Protein AF-A0A939UMY8-F1 (afdb_monomer_lite)

Foldseek 3Di:
DVPVVVVVVVVVVVVLVVLVVVQWDQDPNDTDGDLVSVCVNVVHDSVVSVVVVVPDD

pLDDT: mean 87.83, std 8.79, range [57.16, 96.06]

Structure (mmCIF, N/CA/C/O backbone):
data_AF-A0A939UMY8-F1
#
_entry.id   AF-A0A939UMY8-F1
#
loop_
_atom_site.group_PDB
_atom_site.id
_atom_site.type_symbol
_atom_site.label_atom_id
_atom_site.label_alt_id
_atom_site.label_comp_id
_atom_site.label_asym_id
_atom_site.label_entity_id
_atom_site.label_seq_id
_atom_site.pdbx_PDB_ins_code
_atom_site.Cartn_x
_atom_site.Cartn_y
_atom_site.Cartn_z
_atom_site.occupancy
_atom_site.B_iso_or_equiv
_atom_site.auth_seq_id
_atom_site.auth_comp_id
_atom_site.auth_asym_id
_atom_site.auth_atom_id
_atom_site.pdbx_PDB_model_num
ATOM 1 N N . MET A 1 1 ? 12.759 19.628 25.508 1.00 57.16 1 MET A N 1
ATOM 2 C CA . MET A 1 1 ? 12.861 19.666 24.027 1.00 57.16 1 MET A CA 1
ATOM 3 C C . MET A 1 1 ? 12.328 18.415 23.302 1.00 57.16 1 MET A C 1
ATOM 5 O O . MET A 1 1 ? 11.807 18.567 22.209 1.00 57.16 1 MET A O 1
ATOM 9 N N . LYS A 1 2 ? 12.370 17.195 23.873 1.00 60.31 2 LYS A N 1
ATOM 10 C CA . LYS A 1 2 ? 11.943 15.951 23.176 1.00 60.31 2 LYS A CA 1
ATOM 11 C C . LYS A 1 2 ? 10.416 15.744 22.998 1.00 60.31 2 LYS A C 1
ATOM 13 O O . LYS A 1 2 ? 10.008 14.998 22.114 1.00 60.31 2 LYS A O 1
ATOM 18 N N . LYS A 1 3 ? 9.558 16.397 23.800 1.00 60.19 3 LYS A N 1
ATOM 19 C CA . LYS A 1 3 ? 8.091 16.163 23.805 1.00 60.19 3 LYS A CA 1
ATOM 20 C C . LYS A 1 3 ? 7.368 16.641 22.528 1.00 60.19 3 LYS A C 1
ATOM 22 O O . LYS A 1 3 ? 6.459 15.959 22.066 1.00 60.19 3 LYS A O 1
ATOM 27 N N . ASN A 1 4 ? 7.813 17.738 21.908 1.00 66.38 4 ASN A N 1
ATOM 28 C CA . ASN A 1 4 ? 7.170 18.283 20.699 1.00 66.38 4 ASN A CA 1
ATOM 29 C C . ASN A 1 4 ? 7.470 17.452 19.439 1.00 66.38 4 ASN A C 1
ATOM 31 O O . ASN A 1 4 ? 6.620 17.325 18.562 1.00 66.38 4 ASN A O 1
ATOM 35 N N . GLN A 1 5 ? 8.647 16.824 19.374 1.00 71.56 5 GLN A N 1
ATOM 36 C CA . GLN A 1 5 ? 9.038 15.964 18.251 1.00 71.56 5 GLN A CA 1
ATOM 37 C C . GLN A 1 5 ? 8.239 14.650 18.227 1.00 71.56 5 GLN A C 1
ATOM 39 O O . GLN A 1 5 ? 7.858 14.175 17.158 1.00 71.56 5 GLN A O 1
ATOM 44 N N . LEU A 1 6 ? 7.923 14.085 19.400 1.00 74.50 6 LEU A N 1
ATOM 45 C CA . LEU A 1 6 ? 7.124 12.860 19.505 1.00 74.50 6 LEU A CA 1
ATOM 46 C C . LEU A 1 6 ? 5.673 13.076 19.044 1.00 74.50 6 LEU A C 1
ATOM 48 O O . LEU A 1 6 ? 5.120 12.240 18.330 1.00 74.50 6 LEU A O 1
ATOM 52 N N . ALA A 1 7 ? 5.073 14.217 19.399 1.00 81.75 7 ALA A N 1
ATOM 53 C CA . ALA A 1 7 ? 3.729 14.586 18.958 1.00 81.75 7 ALA A CA 1
ATOM 54 C C . ALA A 1 7 ? 3.660 14.804 17.435 1.00 81.75 7 ALA A C 1
ATOM 56 O O . ALA A 1 7 ? 2.739 14.311 16.781 1.00 81.75 7 ALA A O 1
ATOM 57 N N . ALA A 1 8 ? 4.669 15.466 16.856 1.00 84.00 8 ALA A N 1
ATOM 58 C CA . ALA A 1 8 ? 4.781 15.641 15.409 1.00 84.00 8 ALA A CA 1
ATOM 59 C C . ALA A 1 8 ? 4.926 14.294 14.679 1.00 84.00 8 ALA A C 1
ATOM 61 O O . ALA A 1 8 ? 4.188 14.029 13.732 1.00 84.00 8 ALA A O 1
ATOM 62 N N . LYS A 1 9 ? 5.787 13.392 15.174 1.00 86.12 9 LYS A N 1
ATOM 63 C CA . LYS A 1 9 ? 5.960 12.045 14.604 1.00 86.12 9 LYS A CA 1
ATOM 64 C C . LYS A 1 9 ? 4.666 11.225 14.658 1.00 86.12 9 LYS A C 1
ATOM 66 O O . LYS A 1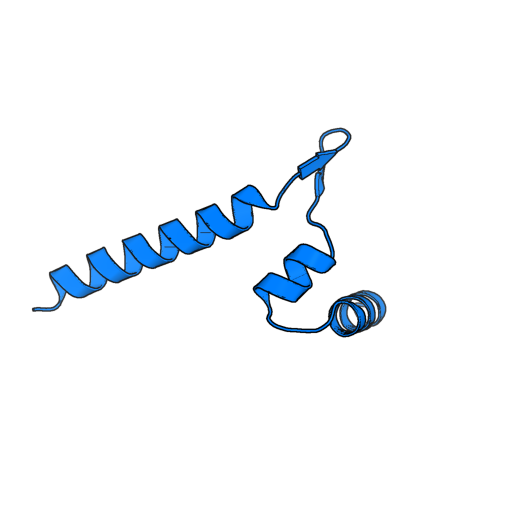 9 ? 4.323 10.564 13.680 1.00 86.12 9 LYS A O 1
ATOM 71 N N . LYS A 1 10 ? 3.912 11.307 15.762 1.00 89.06 10 LYS A N 1
ATOM 72 C CA . LYS A 1 10 ? 2.603 10.645 15.905 1.00 89.06 10 LYS A CA 1
ATOM 73 C C . LYS A 1 10 ? 1.575 11.188 14.908 1.00 89.06 10 LYS A C 1
ATOM 75 O O . LYS A 1 10 ? 0.818 10.409 14.332 1.00 89.06 10 LYS A O 1
ATOM 80 N N . LYS A 1 11 ? 1.574 12.503 14.662 1.00 89.75 11 LYS A N 1
ATOM 81 C CA . LYS A 1 11 ? 0.714 13.138 13.653 1.00 89.75 11 LYS A CA 1
ATOM 82 C C . LYS A 1 11 ? 1.055 12.657 12.241 1.00 89.75 11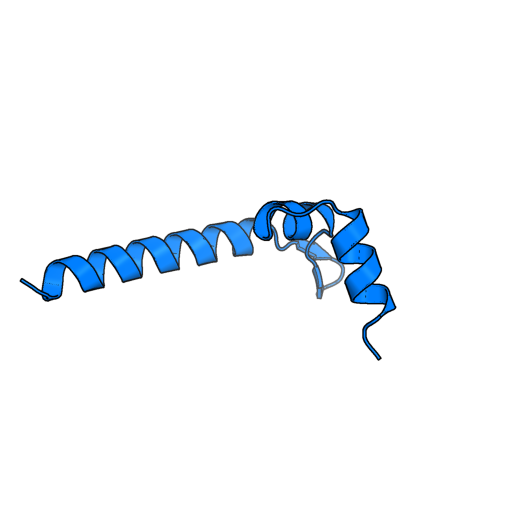 LYS A C 1
ATOM 84 O O . LYS A 1 11 ? 0.149 12.271 11.510 1.00 89.75 11 LYS A O 1
ATOM 89 N N . THR A 1 12 ? 2.339 12.617 11.884 1.00 90.62 12 THR A N 1
ATOM 90 C CA . THR A 1 12 ? 2.795 12.111 10.579 1.00 90.62 12 THR A CA 1
ATOM 91 C C . THR A 1 12 ? 2.430 10.642 10.386 1.00 90.62 12 THR A C 1
ATOM 93 O O . THR A 1 12 ? 1.897 10.279 9.342 1.00 90.62 12 THR A O 1
ATOM 96 N N . LEU A 1 13 ? 2.642 9.805 11.406 1.00 91.19 13 LEU A N 1
ATOM 97 C CA . LEU A 1 13 ? 2.268 8.391 11.355 1.00 91.19 13 LEU A CA 1
ATOM 98 C C . LEU A 1 13 ? 0.754 8.210 11.180 1.00 91.19 13 LEU A C 1
ATOM 100 O O . LEU A 1 13 ? 0.318 7.408 10.362 1.00 91.19 13 LEU A O 1
ATOM 104 N N . SER A 1 14 ? -0.055 8.994 11.898 1.00 93.19 14 SER A N 1
ATOM 105 C CA . SER A 1 14 ? -1.512 8.977 11.735 1.00 93.19 14 SER A CA 1
ATOM 106 C C . SER A 1 14 ? -1.941 9.392 10.326 1.00 93.19 14 SER A C 1
ATOM 108 O O . SER A 1 14 ? -2.853 8.788 9.766 1.00 93.19 14 SER A O 1
ATOM 110 N N . LEU A 1 15 ? -1.281 10.392 9.737 1.00 91.56 15 LEU A N 1
ATOM 111 C CA . LEU A 1 15 ? -1.566 10.837 8.375 1.00 91.56 15 LEU A CA 1
ATOM 112 C C . LEU A 1 15 ? -1.216 9.761 7.335 1.00 91.56 15 LEU A C 1
ATOM 114 O O . LEU A 1 15 ? -1.998 9.527 6.417 1.00 91.56 15 LEU A O 1
ATOM 118 N N . LEU A 1 16 ? -0.084 9.074 7.510 1.00 89.19 16 LEU A N 1
ATOM 119 C CA . LEU A 1 16 ? 0.325 7.938 6.677 1.00 89.19 16 LEU A CA 1
ATOM 120 C C . LEU A 1 16 ? -0.698 6.801 6.723 1.00 89.19 16 LEU A C 1
ATOM 122 O O . LEU A 1 16 ? -1.127 6.327 5.676 1.00 89.19 16 LEU A O 1
ATOM 126 N N . ILE A 1 17 ? -1.138 6.417 7.924 1.00 91.44 17 ILE A N 1
ATOM 127 C CA . ILE A 1 17 ? -2.155 5.371 8.100 1.00 91.44 17 ILE A CA 1
ATOM 128 C C . ILE A 1 17 ? -3.442 5.750 7.362 1.00 91.44 17 ILE A C 1
ATOM 130 O O . ILE A 1 17 ? -3.975 4.934 6.615 1.00 91.44 17 ILE A O 1
ATOM 134 N N . LYS A 1 18 ? -3.901 7.001 7.493 1.00 92.44 18 LYS A N 1
ATOM 135 C CA . LYS A 1 18 ? -5.091 7.484 6.776 1.00 92.44 18 LYS A CA 1
ATOM 136 C C . LYS A 1 18 ? -4.932 7.413 5.255 1.00 92.44 18 LYS A C 1
ATOM 138 O O . LYS A 1 18 ? -5.884 7.041 4.579 1.00 92.44 18 LYS A O 1
ATOM 143 N N . LYS A 1 19 ? -3.744 7.730 4.724 1.00 90.44 19 LYS A N 1
ATOM 144 C CA . LYS A 1 19 ? -3.452 7.664 3.279 1.00 90.44 19 LYS A CA 1
ATOM 145 C C . LYS A 1 19 ? -3.523 6.233 2.735 1.00 90.44 19 LYS A C 1
ATOM 147 O O . LYS A 1 19 ? -3.944 6.039 1.600 1.00 90.44 19 LYS A O 1
ATOM 152 N N . VAL A 1 20 ? -3.102 5.244 3.523 1.00 91.50 20 VAL A N 1
ATOM 153 C CA . VAL A 1 20 ? -3.227 3.826 3.147 1.00 91.50 20 VAL A CA 1
ATOM 154 C C . VAL A 1 20 ? -4.681 3.374 3.267 1.00 91.50 20 VAL A C 1
ATOM 156 O O . VAL A 1 20 ? -5.212 2.780 2.338 1.00 91.50 20 VAL A O 1
ATOM 159 N N . GLN A 1 21 ? -5.357 3.715 4.368 1.00 92.56 21 GLN A N 1
ATOM 160 C CA . GLN A 1 21 ? -6.759 3.350 4.594 1.00 92.56 21 GLN A CA 1
ATOM 161 C C . GLN A 1 21 ? -7.697 3.870 3.501 1.00 92.56 21 GLN A C 1
ATOM 163 O O . GLN A 1 21 ? -8.612 3.156 3.111 1.00 92.56 21 GLN A O 1
ATOM 168 N N . SER A 1 22 ? -7.459 5.072 2.962 1.00 93.62 22 SER A N 1
ATOM 169 C CA . SER A 1 22 ? -8.275 5.627 1.874 1.00 93.62 22 SER A CA 1
ATOM 170 C C . SER A 1 22 ? -8.146 4.880 0.540 1.00 93.62 22 SER A C 1
ATOM 172 O O . SER A 1 22 ? -8.898 5.180 -0.379 1.00 93.62 22 SER A O 1
ATOM 174 N N . ARG A 1 23 ? -7.180 3.960 0.415 1.00 93.94 23 ARG A N 1
ATOM 175 C CA . ARG A 1 23 ? -6.927 3.141 -0.785 1.00 93.94 23 ARG A CA 1
ATOM 176 C C . ARG A 1 23 ? -7.403 1.694 -0.625 1.00 93.94 23 ARG A C 1
ATOM 178 O O . ARG A 1 23 ? -7.244 0.892 -1.537 1.00 93.94 23 ARG A O 1
ATOM 185 N N . ILE A 1 24 ? -7.954 1.346 0.540 1.00 95.38 24 ILE A N 1
ATOM 186 C CA . ILE A 1 24 ? -8.523 0.024 0.800 1.00 95.38 24 ILE A CA 1
ATOM 187 C C . ILE A 1 24 ? -10.002 0.053 0.422 1.00 95.38 24 ILE A C 1
ATOM 189 O O . ILE A 1 24 ? -10.781 0.851 0.943 1.00 95.38 24 ILE A O 1
ATOM 193 N N . PHE A 1 25 ? -10.384 -0.850 -0.467 1.00 95.19 25 PHE A N 1
ATOM 194 C CA . PHE A 1 25 ? -11.745 -1.063 -0.930 1.00 95.19 25 PHE A CA 1
ATOM 195 C C . PHE A 1 25 ? -12.345 -2.286 -0.244 1.00 95.19 2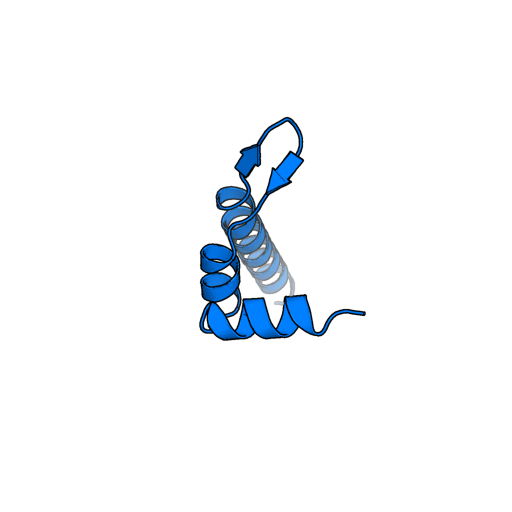5 PHE A C 1
ATOM 197 O O . PHE A 1 25 ? -11.642 -3.259 0.017 1.00 95.19 25 PHE A O 1
ATOM 204 N N . SER A 1 26 ? -13.654 -2.267 -0.000 1.00 96.06 26 SER A N 1
ATOM 205 C CA . SER A 1 26 ? -14.383 -3.461 0.425 1.00 96.06 26 SER A CA 1
ATOM 206 C C . SER A 1 26 ? -15.087 -4.077 -0.779 1.00 96.06 26 SER A C 1
ATOM 208 O O . SER A 1 26 ? -15.965 -3.454 -1.377 1.00 96.06 26 SER A O 1
ATOM 210 N N . ILE A 1 27 ? -14.690 -5.289 -1.160 1.00 95.12 27 ILE A N 1
ATOM 211 C CA . ILE A 1 27 ? -15.258 -6.024 -2.293 1.00 95.12 27 ILE A CA 1
ATOM 212 C C . ILE A 1 27 ? -15.660 -7.405 -1.793 1.00 95.12 27 ILE A C 1
ATOM 214 O O . ILE A 1 27 ? -14.821 -8.171 -1.336 1.00 95.12 27 ILE A O 1
ATOM 218 N N . ARG A 1 28 ? -16.956 -7.735 -1.888 1.00 95.50 28 ARG A N 1
ATOM 219 C CA . ARG A 1 28 ? -17.510 -9.034 -1.448 1.00 95.50 28 ARG A CA 1
ATOM 220 C C . ARG A 1 28 ? -17.188 -9.382 0.018 1.00 95.50 28 ARG A C 1
ATOM 222 O O . ARG A 1 28 ? -17.065 -10.551 0.352 1.00 95.50 28 ARG A O 1
ATOM 229 N N . 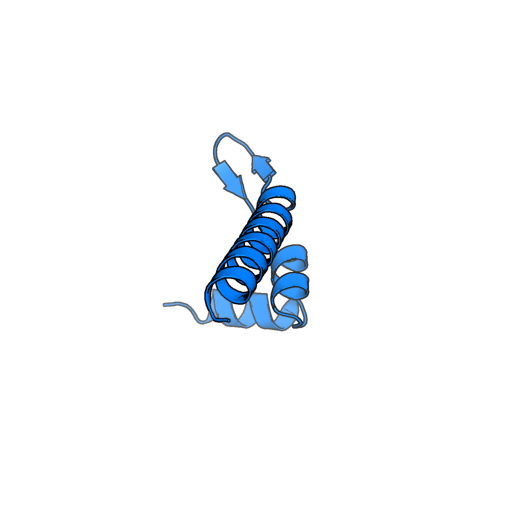GLY A 1 29 ? -17.074 -8.371 0.880 1.00 95.31 29 GLY A N 1
ATOM 230 C CA . GLY A 1 29 ? -16.725 -8.544 2.294 1.00 95.31 29 GLY A CA 1
ATOM 231 C C . GLY A 1 29 ? -15.221 -8.584 2.577 1.00 95.31 29 GLY A C 1
ATOM 232 O O . GLY A 1 29 ? -14.838 -8.560 3.740 1.00 95.31 29 GLY A O 1
ATOM 233 N N . GLU A 1 30 ? -14.379 -8.559 1.543 1.00 95.81 30 GLU A N 1
ATOM 234 C CA . GLU A 1 30 ? -12.923 -8.584 1.674 1.00 95.81 30 GLU A CA 1
ATOM 235 C C . GLU A 1 30 ? -12.314 -7.194 1.486 1.00 95.81 30 GLU A C 1
ATOM 237 O O . GLU A 1 30 ? -12.798 -6.387 0.688 1.00 95.81 30 GLU A O 1
ATOM 242 N N . ASN A 1 31 ? -11.228 -6.921 2.211 1.00 95.81 31 ASN A N 1
ATOM 243 C CA . ASN A 1 31 ? -10.446 -5.697 2.057 1.00 95.81 31 ASN A CA 1
ATOM 244 C C . ASN A 1 31 ? -9.410 -5.880 0.945 1.00 95.81 31 ASN A C 1
ATOM 246 O O . ASN A 1 31 ? -8.515 -6.716 1.050 1.00 95.81 31 ASN A O 1
ATOM 250 N N . VAL A 1 32 ? -9.512 -5.068 -0.102 1.00 94.62 32 VAL A N 1
ATOM 251 C CA . VAL A 1 32 ? -8.685 -5.143 -1.308 1.00 94.62 32 VAL A CA 1
ATOM 252 C C . VAL A 1 32 ? -7.970 -3.813 -1.517 1.00 94.62 32 VAL A C 1
ATOM 254 O O . VAL A 1 32 ? -8.562 -2.754 -1.341 1.00 94.62 32 VAL A O 1
ATOM 257 N N . ILE A 1 33 ? -6.704 -3.856 -1.924 1.00 94.00 33 ILE A N 1
ATOM 258 C CA . ILE A 1 33 ? -5.954 -2.688 -2.401 1.00 94.00 33 ILE A CA 1
ATOM 259 C C . ILE A 1 33 ? -5.500 -2.952 -3.835 1.00 94.00 33 ILE A C 1
ATOM 261 O O . ILE A 1 33 ? -5.129 -4.080 -4.166 1.00 94.00 33 ILE A O 1
ATOM 265 N N . LEU A 1 34 ? -5.556 -1.934 -4.692 1.00 90.75 34 LEU A N 1
ATOM 266 C CA . LEU A 1 34 ? -5.113 -2.064 -6.078 1.00 90.75 34 LEU A CA 1
ATOM 267 C C . LEU A 1 34 ? -3.584 -2.075 -6.150 1.00 90.75 34 LEU A C 1
ATOM 269 O O . LEU A 1 34 ? -2.901 -1.354 -5.423 1.00 90.75 34 LEU A O 1
ATOM 273 N N . ASP A 1 35 ? -3.032 -2.860 -7.068 1.00 85.81 35 ASP A N 1
ATOM 274 C CA . ASP A 1 35 ? -1.590 -2.929 -7.314 1.00 85.81 35 ASP A CA 1
ATOM 275 C C . ASP A 1 35 ? -0.999 -1.570 -7.729 1.00 85.81 35 ASP A C 1
ATOM 277 O O . ASP A 1 35 ? 0.114 -1.242 -7.324 1.00 85.81 35 ASP A O 1
ATOM 281 N N . ALA A 1 36 ? -1.757 -0.745 -8.458 1.00 89.38 36 ALA A N 1
ATOM 282 C CA . ALA A 1 36 ? -1.395 0.635 -8.787 1.00 89.38 36 ALA A CA 1
ATOM 283 C C . ALA A 1 36 ? -1.260 1.533 -7.542 1.00 89.38 36 ALA A C 1
ATOM 285 O O . ALA A 1 36 ? -0.313 2.315 -7.443 1.00 89.38 36 ALA A O 1
ATOM 286 N N . ASP A 1 37 ? -2.163 1.390 -6.569 1.00 91.19 37 ASP A N 1
ATOM 287 C CA . ASP A 1 37 ? -2.096 2.121 -5.300 1.00 91.19 37 ASP A CA 1
ATOM 288 C C . ASP A 1 37 ? -0.879 1.689 -4.478 1.00 91.19 37 ASP A C 1
ATOM 290 O O . ASP A 1 37 ? -0.177 2.524 -3.906 1.00 91.19 37 ASP A O 1
ATOM 294 N N . VAL A 1 38 ? -0.595 0.384 -4.447 1.00 89.38 38 VAL A N 1
ATOM 295 C CA . VAL A 1 38 ? 0.608 -0.162 -3.806 1.00 89.38 38 VAL A CA 1
ATOM 296 C C . VAL A 1 38 ? 1.864 0.375 -4.496 1.00 89.38 38 VAL A C 1
ATOM 298 O O . VAL A 1 38 ? 2.769 0.865 -3.826 1.00 89.38 38 VAL A O 1
ATOM 301 N N . ALA A 1 39 ? 1.909 0.353 -5.826 1.00 91.00 39 ALA A N 1
ATOM 302 C CA . ALA A 1 39 ? 3.022 0.867 -6.614 1.00 91.00 39 ALA A CA 1
ATOM 303 C C . ALA A 1 39 ? 3.318 2.346 -6.293 1.00 91.00 39 ALA A C 1
ATOM 305 O O . ALA A 1 39 ? 4.464 2.695 -6.005 1.00 91.00 39 ALA A O 1
ATOM 306 N N . GLU A 1 40 ? 2.284 3.194 -6.220 1.00 90.62 40 GLU A N 1
ATOM 307 C CA . GLU A 1 40 ? 2.423 4.603 -5.828 1.00 90.62 40 GLU A CA 1
ATOM 308 C C . GLU A 1 40 ? 2.923 4.762 -4.381 1.00 90.62 40 GLU A C 1
ATOM 310 O O . GLU A 1 40 ? 3.791 5.594 -4.112 1.00 90.62 40 GLU A O 1
ATOM 315 N N . LEU A 1 41 ? 2.411 3.960 -3.437 1.00 89.00 41 LEU A N 1
ATOM 316 C CA . LEU A 1 41 ? 2.829 4.007 -2.030 1.00 89.00 41 LEU A CA 1
ATOM 317 C C . LEU A 1 41 ? 4.303 3.629 -1.841 1.00 89.00 41 LEU A C 1
ATOM 319 O O . LEU A 1 41 ? 4.980 4.228 -1.003 1.00 89.00 41 LEU A O 1
ATOM 323 N N . TYR A 1 42 ? 4.790 2.657 -2.611 1.00 88.62 42 TYR A N 1
ATOM 324 C CA . TYR A 1 42 ? 6.181 2.206 -2.576 1.00 88.62 42 TYR A CA 1
ATOM 325 C C . TYR A 1 42 ? 7.102 2.988 -3.526 1.00 88.62 42 TYR A C 1
ATOM 327 O O . TYR A 1 42 ? 8.317 2.808 -3.468 1.00 88.62 42 TYR A O 1
ATOM 335 N N . GLY A 1 43 ? 6.557 3.869 -4.371 1.00 89.62 43 GLY A N 1
ATOM 336 C CA . GLY A 1 43 ? 7.329 4.646 -5.343 1.00 89.62 43 GLY A CA 1
ATOM 337 C C . GLY A 1 43 ? 7.971 3.787 -6.436 1.00 89.62 43 GLY A C 1
ATOM 338 O O . GLY A 1 43 ? 9.054 4.114 -6.917 1.00 89.62 43 GLY A O 1
ATOM 339 N N . VAL A 1 44 ? 7.333 2.674 -6.803 1.00 92.19 44 VAL A N 1
ATOM 340 C CA . VAL A 1 44 ? 7.810 1.735 -7.828 1.00 92.19 44 VAL A CA 1
ATOM 341 C C . VAL A 1 44 ? 6.796 1.617 -8.959 1.00 92.19 44 VAL A C 1
ATOM 343 O O . VAL A 1 44 ? 5.632 1.965 -8.806 1.00 92.19 44 VAL A O 1
ATOM 346 N N . GLU A 1 45 ? 7.215 1.095 -10.108 1.00 87.25 45 GLU A N 1
ATOM 347 C CA . GLU A 1 45 ? 6.285 0.755 -11.188 1.00 87.25 45 GLU A CA 1
ATOM 348 C C . GLU A 1 45 ? 5.425 -0.463 -10.816 1.00 87.25 45 GLU A C 1
ATOM 350 O O . GLU A 1 45 ? 5.923 -1.426 -10.228 1.00 87.25 45 GLU A O 1
ATOM 355 N N . THR A 1 46 ? 4.166 -0.500 -11.260 1.00 86.44 46 THR A N 1
ATOM 356 C CA . THR A 1 46 ? 3.238 -1.627 -11.032 1.00 86.44 46 THR A CA 1
ATOM 357 C C . THR A 1 46 ? 3.809 -2.974 -11.487 1.00 86.44 46 THR A C 1
ATOM 359 O O . THR A 1 46 ? 3.587 -4.006 -10.855 1.00 86.44 46 THR A O 1
ATOM 362 N N . ARG A 1 47 ? 4.633 -2.980 -12.546 1.00 90.12 47 ARG A N 1
ATOM 363 C CA . ARG A 1 47 ? 5.338 -4.178 -13.027 1.00 90.12 47 ARG A CA 1
ATOM 364 C C . ARG A 1 47 ? 6.218 -4.809 -11.939 1.00 90.12 47 ARG A C 1
ATOM 366 O O . ARG A 1 47 ? 6.249 -6.031 -11.840 1.00 90.12 47 ARG A O 1
ATOM 373 N N . ARG A 1 48 ? 6.886 -3.998 -11.104 1.00 89.50 48 ARG A N 1
ATOM 374 C CA . ARG A 1 48 ? 7.731 -4.465 -9.988 1.00 89.50 48 ARG A CA 1
ATOM 375 C C . ARG A 1 48 ? 6.917 -5.122 -8.880 1.00 89.50 48 ARG A C 1
ATOM 377 O O . ARG A 1 48 ? 7.358 -6.121 -8.321 1.00 89.50 48 ARG A O 1
ATOM 384 N N . ILE A 1 49 ? 5.723 -4.601 -8.600 1.00 88.00 49 ILE A N 1
ATOM 385 C CA . ILE A 1 49 ? 4.790 -5.222 -7.652 1.00 88.00 49 ILE A CA 1
ATOM 386 C C . ILE A 1 49 ? 4.368 -6.601 -8.167 1.00 88.00 49 ILE A C 1
ATOM 388 O O . ILE A 1 49 ? 4.485 -7.588 -7.448 1.00 88.00 49 ILE A O 1
ATOM 392 N N . ASN A 1 50 ? 3.981 -6.699 -9.440 1.00 87.38 50 ASN A N 1
ATOM 393 C CA . ASN A 1 50 ? 3.573 -7.967 -10.047 1.00 87.38 50 ASN A CA 1
ATOM 394 C C . ASN A 1 50 ? 4.706 -9.009 -10.110 1.00 87.38 50 ASN A C 1
ATOM 396 O O . ASN A 1 50 ? 4.447 -10.200 -9.950 1.00 87.38 50 ASN A O 1
ATOM 400 N N . GLU A 1 51 ? 5.960 -8.587 -10.313 1.00 91.62 51 GLU A N 1
ATOM 401 C CA . GLU A 1 51 ? 7.137 -9.461 -10.172 1.00 91.62 51 GLU A CA 1
ATOM 402 C C . GLU A 1 51 ? 7.279 -10.000 -8.741 1.00 91.62 51 GLU A C 1
ATOM 404 O O . GLU A 1 51 ? 7.453 -11.202 -8.556 1.00 91.62 51 GLU A O 1
ATOM 409 N N . ALA A 1 52 ? 7.182 -9.128 -7.732 1.00 89.31 52 ALA A N 1
ATOM 410 C CA . ALA A 1 52 ? 7.314 -9.515 -6.328 1.00 89.31 52 ALA A CA 1
ATOM 411 C C . ALA A 1 52 ? 6.220 -10.504 -5.896 1.00 89.31 52 ALA A C 1
ATOM 413 O O . ALA A 1 52 ? 6.520 -11.494 -5.237 1.00 89.31 52 ALA A O 1
ATOM 414 N N . VAL A 1 53 ? 4.975 -10.274 -6.325 1.00 86.31 53 VAL A N 1
ATOM 415 C CA . VAL A 1 53 ? 3.844 -11.176 -6.056 1.00 86.31 53 VAL A CA 1
ATOM 416 C C . VAL A 1 53 ? 4.076 -12.556 -6.676 1.00 86.31 53 VAL A C 1
ATOM 418 O O . VAL A 1 53 ? 3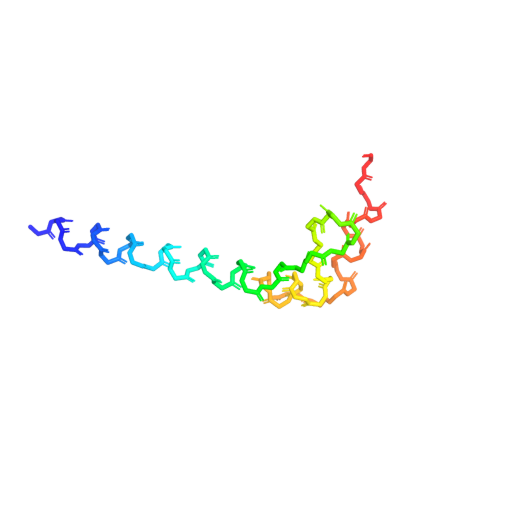.855 -13.562 -6.013 1.00 86.31 53 VAL A O 1
ATOM 421 N N . LYS A 1 54 ? 4.559 -12.621 -7.924 1.00 91.62 54 LYS A N 1
ATOM 422 C CA . LYS A 1 54 ? 4.841 -13.893 -8.617 1.00 91.62 54 LYS A CA 1
ATOM 423 C C . LYS A 1 54 ? 5.993 -14.689 -8.001 1.00 91.62 54 LYS A C 1
ATOM 425 O O . LYS A 1 54 ? 6.004 -15.907 -8.118 1.00 91.62 54 LYS A O 1
ATOM 430 N N . ASN A 1 55 ? 6.958 -14.003 -7.393 1.00 91.69 55 ASN A N 1
ATOM 431 C CA . ASN A 1 55 ? 8.132 -14.617 -6.771 1.00 91.69 55 ASN A CA 1
ATOM 432 C C . ASN A 1 55 ? 7.916 -14.987 -5.295 1.00 91.69 55 ASN A C 1
ATOM 434 O O . ASN A 1 55 ? 8.850 -15.474 -4.660 1.00 91.69 55 ASN A O 1
ATOM 438 N N . ASN A 1 56 ? 6.733 -14.725 -4.735 1.00 84.69 56 ASN A N 1
ATOM 439 C CA . ASN A 1 56 ? 6.409 -15.112 -3.371 1.00 84.69 56 ASN A CA 1
ATOM 440 C C . ASN A 1 56 ? 6.042 -16.614 -3.346 1.00 84.69 56 ASN A C 1
ATOM 442 O O . ASN A 1 56 ? 5.070 -16.974 -4.015 1.00 84.69 56 ASN A O 1
AT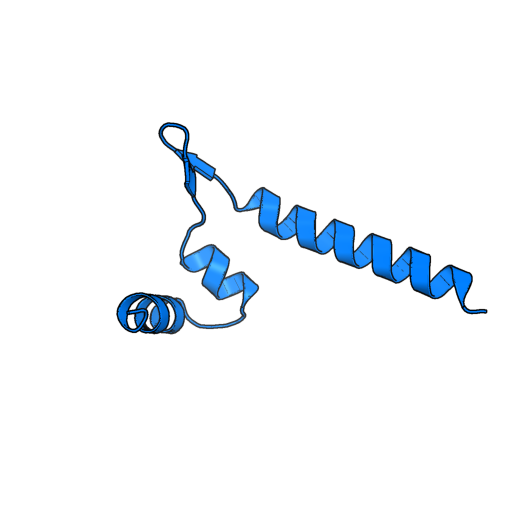OM 446 N N . PRO A 1 57 ? 6.823 -17.476 -2.661 1.00 79.69 57 PRO A N 1
ATOM 447 C CA . PRO A 1 57 ? 6.573 -18.918 -2.598 1.00 79.69 57 PRO A CA 1
ATOM 448 C C . PRO A 1 57 ? 5.298 -19.282 -1.827 1.00 79.69 57 PRO A C 1
ATOM 450 O O . PRO A 1 57 ? 4.848 -18.472 -0.981 1.00 79.69 57 PRO A O 1
#

Secondary structure (DSSP, 8-state):
-HHHHHHHHHHHHHHHHHHHHTTEEEETTEEEE-HHHHHHHHTS-HHHHHHHHHT--

Radius of gyration: 15.67 Å; chains: 1; bounding box: 30×39×37 Å

Sequence (57 aa):
MKKNQLAAKKKTLSLLIKKVQSRIFSIRGENVILDADVAELYGVETRRINEAVKNNP